Protein AF-A0A3D3X025-F1 (afdb_monomer_lite)

pLDDT: mean 76.81, std 10.0, range [42.47, 88.62]

Radius of gyration: 14.39 Å; chains: 1; bounding box: 43×16×34 Å

Sequence (84 aa):
MVNLIGKVIEELRSSIELFEAFRHEEGLMQLSSVVLEIDHYLKQSDDDLLLKLVPIDRASLGKRLKAVKGELVSVIENFSSTAP

Secondary structure (DSSP, 8-state):
-HHHHHHHHHHHHHHHHHHHTT-HHHHHHHHHHHHHHHHHHHHHTTT-SHHHHS---HHHHHHHHHHHHHHHHHHHHHHHHS--

Foldseek 3Di:
DCVLVVVLVVLLVVLVVCVVVVVPVVSLVSLVVSLVSLVVCLVCVVVDPVNVVDPDPPVVVNVVSVVVSVVSVVVSVVSVVPDD

Structure (mmCIF, N/CA/C/O backbone):
data_AF-A0A3D3X025-F1
#
_entry.id   AF-A0A3D3X025-F1
#
loop_
_atom_site.group_PDB
_atom_site.id
_atom_site.type_symbol
_atom_site.label_atom_id
_atom_site.label_alt_id
_atom_site.label_comp_id
_atom_site.label_asym_id
_atom_site.label_entity_id
_atom_site.label_seq_id
_atom_site.pdbx_PDB_ins_code
_atom_site.Cartn_x
_atom_site.Cartn_y
_atom_site.Cartn_z
_atom_site.occupancy
_atom_site.B_iso_or_equiv
_atom_site.auth_seq_id
_atom_site.auth_comp_id
_atom_site.auth_asym_id
_atom_site.auth_atom_id
_atom_site.pdbx_PDB_model_num
ATOM 1 N N . MET A 1 1 ? -15.703 -1.399 -0.432 1.00 42.47 1 MET A N 1
ATOM 2 C CA . MET A 1 1 ? -14.683 -2.114 0.366 1.00 42.47 1 MET A CA 1
ATOM 3 C C . MET A 1 1 ? -14.090 -3.338 -0.311 1.00 42.47 1 MET A C 1
ATOM 5 O O . MET A 1 1 ? -12.879 -3.358 -0.474 1.00 42.47 1 MET A O 1
ATOM 9 N N . VAL A 1 2 ? -14.903 -4.288 -0.800 1.00 45.25 2 VAL A N 1
ATOM 10 C CA . VAL A 1 2 ? -14.432 -5.353 -1.722 1.00 45.25 2 VAL A CA 1
ATOM 11 C C . VAL A 1 2 ? -13.679 -4.751 -2.922 1.00 45.25 2 VAL A C 1
ATOM 13 O O . VAL A 1 2 ? -12.685 -5.298 -3.380 1.00 45.25 2 VAL A O 1
ATOM 16 N N . ASN A 1 3 ? -14.081 -3.545 -3.332 1.00 57.34 3 ASN A N 1
ATOM 17 C CA . ASN A 1 3 ? -13.450 -2.796 -4.412 1.00 57.34 3 ASN A CA 1
ATOM 18 C C . ASN A 1 3 ? -12.039 -2.252 -4.109 1.00 57.34 3 ASN A C 1
ATOM 20 O O . ASN A 1 3 ? -11.270 -2.100 -5.042 1.00 57.34 3 ASN A O 1
ATOM 24 N N . LEU A 1 4 ? -11.679 -1.948 -2.851 1.00 62.28 4 LEU A N 1
ATOM 25 C CA . LEU A 1 4 ? -10.368 -1.345 -2.545 1.00 62.28 4 LEU A CA 1
ATOM 26 C C . LEU A 1 4 ? -9.282 -2.416 -2.422 1.00 62.28 4 LEU A C 1
ATOM 28 O O . LEU A 1 4 ? -8.218 -2.280 -3.001 1.00 62.28 4 LEU A O 1
ATOM 32 N N . ILE A 1 5 ? -9.579 -3.518 -1.728 1.00 67.38 5 ILE A N 1
ATOM 33 C CA . ILE A 1 5 ? -8.665 -4.666 -1.667 1.00 67.38 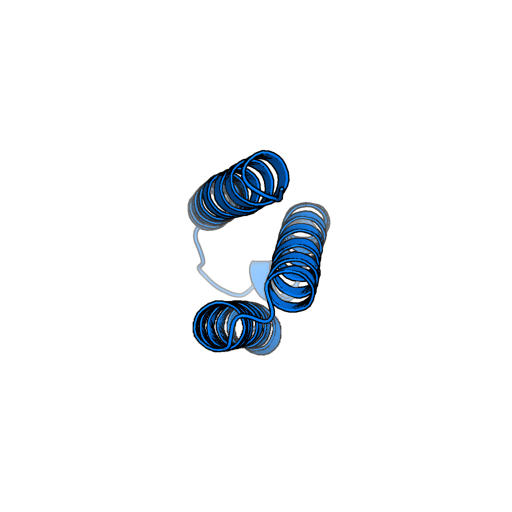5 ILE A CA 1
ATOM 34 C C . ILE A 1 5 ? -8.507 -5.276 -3.064 1.00 67.38 5 ILE A C 1
ATOM 36 O O . ILE A 1 5 ? -7.389 -5.569 -3.469 1.00 67.38 5 ILE A O 1
ATOM 40 N N . GLY A 1 6 ? -9.604 -5.406 -3.822 1.00 71.00 6 GLY A N 1
ATOM 41 C CA . GLY A 1 6 ? -9.546 -5.854 -5.214 1.00 71.00 6 GLY A CA 1
ATOM 42 C C . GLY A 1 6 ? -8.700 -4.931 -6.094 1.00 71.00 6 GLY A C 1
ATOM 43 O O . GLY A 1 6 ? -7.862 -5.414 -6.845 1.00 71.00 6 GLY A O 1
ATOM 44 N N . LYS A 1 7 ? -8.854 -3.610 -5.947 1.00 75.06 7 LYS A N 1
ATOM 45 C CA . LYS A 1 7 ? -8.042 -2.621 -6.664 1.00 75.06 7 LYS A CA 1
ATOM 46 C C . LYS A 1 7 ? -6.559 -2.710 -6.294 1.00 75.06 7 LYS A C 1
ATOM 48 O O . LYS A 1 7 ? -5.731 -2.801 -7.189 1.00 75.06 7 LYS A O 1
ATOM 53 N N . VAL A 1 8 ? -6.234 -2.755 -5.002 1.00 75.25 8 VAL A N 1
ATOM 54 C CA . VAL A 1 8 ? -4.852 -2.876 -4.511 1.00 75.25 8 VAL A CA 1
ATOM 55 C C . VAL A 1 8 ? -4.187 -4.152 -5.031 1.00 75.25 8 VAL A C 1
ATOM 57 O O . VAL A 1 8 ? -3.032 -4.108 -5.441 1.00 75.25 8 VAL A O 1
ATOM 60 N N . ILE A 1 9 ? -4.909 -5.279 -5.056 1.00 77.56 9 ILE A N 1
ATOM 61 C CA . ILE A 1 9 ? -4.399 -6.544 -5.609 1.00 77.56 9 ILE A CA 1
ATOM 62 C C . ILE A 1 9 ? -4.107 -6.412 -7.109 1.00 77.56 9 ILE A C 1
ATOM 64 O O . ILE A 1 9 ? -3.058 -6.873 -7.556 1.00 77.56 9 ILE A O 1
ATOM 68 N N . GLU A 1 10 ? -4.980 -5.759 -7.878 1.00 79.12 10 GLU A N 1
ATOM 69 C CA . GLU A 1 10 ? -4.747 -5.585 -9.317 1.00 79.12 10 GLU A CA 1
ATOM 70 C C . GLU A 1 10 ? -3.655 -4.572 -9.646 1.00 79.12 10 GLU A C 1
ATOM 72 O O . GLU A 1 10 ? -2.906 -4.783 -10.598 1.00 79.12 10 GLU A O 1
ATOM 77 N N . GLU A 1 11 ? -3.490 -3.520 -8.848 1.00 76.62 11 GLU A N 1
ATOM 78 C CA . GLU A 1 11 ? -2.356 -2.603 -8.991 1.00 76.62 11 GLU A CA 1
ATOM 79 C C . GLU A 1 11 ? -1.027 -3.297 -8.659 1.00 76.62 11 GLU A C 1
ATOM 81 O O . GLU A 1 11 ? -0.038 -3.107 -9.366 1.00 76.62 11 GLU A O 1
ATOM 86 N N . LEU A 1 12 ? -1.014 -4.175 -7.650 1.00 77.38 12 LEU A N 1
ATOM 87 C CA . LEU A 1 12 ? 0.126 -5.041 -7.341 1.00 77.38 12 LEU A CA 1
ATOM 88 C C . LEU A 1 12 ? 0.462 -5.985 -8.501 1.00 77.38 12 LEU A C 1
ATOM 90 O O . LEU A 1 12 ? 1.625 -6.081 -8.891 1.00 77.38 12 LEU A O 1
ATOM 94 N N . ARG A 1 13 ? -0.543 -6.658 -9.077 1.00 80.19 13 ARG A N 1
ATOM 95 C CA . ARG A 1 13 ? -0.342 -7.563 -10.217 1.00 80.19 13 ARG A CA 1
ATOM 96 C C . ARG A 1 13 ? 0.192 -6.815 -11.436 1.00 80.19 13 ARG A C 1
ATOM 98 O O . ARG A 1 13 ? 1.187 -7.234 -12.019 1.00 80.19 13 ARG A O 1
ATOM 105 N N . SER A 1 14 ? -0.425 -5.683 -11.772 1.00 75.56 14 SER A N 1
ATOM 106 C CA . SER A 1 14 ? 0.008 -4.824 -12.878 1.00 75.56 14 SER A CA 1
ATOM 107 C C . SER A 1 14 ? 1.443 -4.337 -12.689 1.00 75.56 14 SER A C 1
ATOM 109 O O . SER A 1 14 ? 2.193 -4.265 -13.658 1.00 75.56 14 SER A O 1
ATOM 111 N N . SER A 1 15 ? 1.846 -4.020 -11.459 1.00 67.50 15 SER A N 1
ATOM 112 C CA . SER A 1 15 ? 3.208 -3.569 -11.184 1.00 67.50 15 SER A CA 1
ATOM 113 C C . SER A 1 15 ? 4.238 -4.673 -11.450 1.00 67.50 15 SER A C 1
ATOM 115 O O . SER A 1 15 ? 5.257 -4.412 -12.087 1.00 67.50 15 SER A O 1
ATOM 117 N N . ILE A 1 16 ? 3.946 -5.920 -11.056 1.00 75.06 16 ILE A N 1
ATOM 118 C CA . ILE A 1 16 ? 4.797 -7.085 -11.360 1.00 75.06 16 ILE A CA 1
ATOM 119 C C . ILE A 1 16 ? 4.945 -7.261 -12.878 1.00 75.06 16 ILE A C 1
ATOM 121 O O . ILE A 1 16 ? 6.065 -7.391 -13.368 1.00 75.06 16 ILE A O 1
ATOM 125 N N . GLU A 1 17 ? 3.840 -7.181 -13.626 1.00 76.69 17 GLU A N 1
ATOM 126 C CA . GLU A 1 17 ? 3.848 -7.271 -15.094 1.00 76.69 17 GLU A CA 1
ATOM 127 C C . GLU A 1 17 ? 4.706 -6.154 -15.737 1.00 76.69 17 GLU A C 1
ATOM 129 O O . GLU A 1 17 ? 5.429 -6.393 -16.706 1.00 76.69 17 GLU A O 1
ATOM 134 N N . LEU A 1 18 ? 4.689 -4.933 -15.186 1.00 73.69 18 LEU A N 1
ATOM 135 C CA . LEU A 1 18 ? 5.534 -3.827 -15.660 1.00 73.69 18 LEU A CA 1
ATOM 136 C C . LEU A 1 18 ? 7.023 -4.056 -15.374 1.00 73.69 18 LEU A C 1
ATOM 138 O O . LEU A 1 18 ? 7.858 -3.738 -16.226 1.00 73.69 18 LEU A O 1
ATOM 142 N N . PHE A 1 19 ? 7.365 -4.622 -14.214 1.00 69.38 19 PHE A N 1
ATOM 143 C CA . PHE A 1 19 ? 8.745 -4.988 -13.893 1.00 69.38 19 PHE A CA 1
ATOM 144 C C . PHE A 1 19 ? 9.270 -6.095 -14.817 1.00 69.38 19 PHE A C 1
ATOM 146 O O . PHE A 1 19 ? 10.387 -5.979 -15.321 1.00 69.38 19 PHE A O 1
ATOM 153 N N . GLU A 1 20 ? 8.457 -7.111 -15.122 1.00 73.56 20 GLU A N 1
ATOM 154 C CA . GLU A 1 20 ? 8.802 -8.154 -16.103 1.00 73.56 20 GLU A CA 1
ATOM 155 C C . GLU A 1 20 ? 9.001 -7.586 -17.520 1.00 73.56 20 GLU A C 1
ATOM 157 O O . GLU A 1 20 ? 9.834 -8.078 -18.282 1.00 73.56 20 GLU A O 1
ATOM 162 N N . ALA A 1 21 ? 8.292 -6.506 -17.862 1.00 75.31 21 ALA A N 1
ATOM 163 C CA . ALA A 1 21 ? 8.419 -5.801 -19.136 1.00 75.31 21 ALA A CA 1
ATOM 164 C C . ALA A 1 21 ? 9.571 -4.770 -19.185 1.00 75.31 21 ALA A C 1
ATOM 166 O O . ALA A 1 21 ? 9.625 -3.970 -20.121 1.00 75.31 21 ALA A O 1
ATOM 167 N N . PHE A 1 22 ? 10.480 -4.753 -18.201 1.00 71.69 22 PHE A N 1
ATOM 168 C CA . PHE A 1 22 ? 11.565 -3.766 -18.046 1.00 71.69 22 PHE A CA 1
ATOM 169 C C . PHE A 1 22 ? 11.097 -2.303 -17.875 1.00 71.69 22 PHE A C 1
ATOM 171 O O . PHE A 1 22 ? 11.905 -1.375 -17.974 1.00 71.69 22 PHE A O 1
ATOM 178 N N . ARG A 1 23 ? 9.814 -2.065 -17.564 1.00 72.38 23 ARG A N 1
ATOM 179 C CA . ARG A 1 23 ? 9.222 -0.730 -17.331 1.00 72.38 23 ARG A CA 1
ATOM 180 C C . ARG A 1 23 ? 9.315 -0.343 -15.854 1.00 72.38 23 ARG A C 1
ATOM 182 O O . ARG A 1 23 ? 8.312 -0.087 -15.189 1.00 72.38 23 ARG A O 1
ATOM 189 N N . HIS A 1 24 ? 10.544 -0.311 -15.345 1.00 74.56 24 HIS A N 1
ATOM 190 C CA . HIS A 1 24 ? 10.843 -0.155 -13.919 1.00 74.56 24 HIS A CA 1
ATOM 191 C C . HIS A 1 24 ? 10.259 1.125 -13.296 1.00 74.56 24 HIS A C 1
ATOM 193 O O . HIS A 1 24 ? 9.683 1.059 -12.214 1.00 74.56 24 HIS A O 1
ATOM 199 N N . GLU A 1 25 ? 10.347 2.276 -13.972 1.00 77.75 25 GLU A N 1
ATOM 200 C CA . GLU A 1 25 ? 9.799 3.543 -13.453 1.00 77.75 25 GLU A CA 1
ATOM 201 C C . GLU A 1 25 ? 8.275 3.495 -13.281 1.00 77.75 25 GLU A C 1
ATOM 203 O O . GLU A 1 25 ? 7.731 3.979 -12.289 1.00 77.75 25 GLU A O 1
ATOM 208 N N . GLU A 1 26 ? 7.569 2.866 -14.218 1.00 78.75 26 GLU A N 1
ATOM 209 C CA . GLU A 1 26 ? 6.113 2.750 -14.164 1.00 78.75 26 GLU A CA 1
ATOM 210 C C . GLU A 1 26 ? 5.658 1.743 -13.106 1.00 78.75 26 GLU A C 1
ATOM 212 O O . GLU A 1 26 ? 4.699 2.007 -12.376 1.00 78.75 26 GLU A O 1
ATOM 217 N N . GLY A 1 27 ? 6.397 0.638 -12.963 1.00 78.00 27 GLY A N 1
ATOM 218 C CA . GLY A 1 27 ? 6.224 -0.310 -11.864 1.00 78.00 27 GLY A CA 1
ATOM 219 C C . GLY A 1 27 ? 6.383 0.367 -10.499 1.00 78.00 27 GLY A C 1
ATOM 220 O O . GLY A 1 27 ? 5.530 0.191 -9.625 1.00 78.00 27 GLY A O 1
ATOM 221 N N . LEU A 1 28 ? 7.413 1.208 -10.335 1.00 83.38 28 LEU A N 1
ATOM 222 C CA . LEU A 1 28 ? 7.662 1.979 -9.111 1.00 83.38 28 LEU A CA 1
ATOM 223 C C . LEU A 1 28 ? 6.567 3.014 -8.823 1.00 83.38 28 LEU A C 1
ATOM 225 O O . LEU A 1 28 ? 6.149 3.156 -7.669 1.00 83.38 28 LEU A O 1
ATOM 229 N N . MET A 1 29 ? 6.070 3.713 -9.849 1.00 84.25 29 MET A N 1
ATOM 230 C CA . MET A 1 29 ? 4.951 4.649 -9.695 1.00 84.25 29 MET A CA 1
ATOM 231 C C . MET A 1 29 ? 3.683 3.936 -9.213 1.00 84.25 29 MET A C 1
ATOM 233 O O . MET A 1 29 ? 3.012 4.431 -8.306 1.00 84.25 29 MET A O 1
ATOM 237 N N . GLN A 1 30 ? 3.378 2.753 -9.758 1.00 82.06 30 GLN A N 1
ATOM 238 C CA . GLN A 1 30 ? 2.241 1.953 -9.297 1.00 82.06 30 GLN A CA 1
ATOM 239 C C . GLN A 1 30 ? 2.415 1.462 -7.856 1.00 82.06 30 GLN A C 1
ATOM 241 O O . GLN A 1 30 ? 1.495 1.628 -7.057 1.00 82.06 30 GLN A O 1
ATOM 246 N N . LEU A 1 31 ? 3.587 0.936 -7.479 1.00 82.62 31 LEU A N 1
ATOM 247 C CA . LEU A 1 31 ? 3.828 0.527 -6.086 1.00 82.62 31 LEU A CA 1
ATOM 248 C C . LEU A 1 31 ? 3.675 1.700 -5.115 1.00 82.62 31 LEU A C 1
ATOM 250 O O . LEU A 1 31 ? 3.084 1.552 -4.045 1.00 82.62 31 LEU A O 1
ATOM 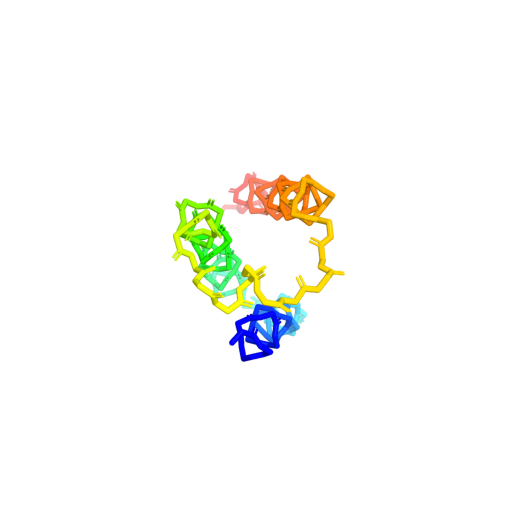254 N N . SER A 1 32 ? 4.159 2.879 -5.505 1.00 86.38 32 SER A N 1
ATOM 255 C CA . SER A 1 32 ? 4.017 4.099 -4.707 1.00 86.38 32 SER A CA 1
ATOM 256 C C . SER A 1 32 ? 2.547 4.493 -4.525 1.00 86.38 32 SER A C 1
ATOM 258 O O . SER A 1 32 ? 2.146 4.868 -3.423 1.00 86.38 32 SER A O 1
ATOM 260 N N . SER A 1 33 ? 1.724 4.350 -5.571 1.00 88.56 33 SER A N 1
ATOM 261 C CA . SER A 1 33 ? 0.271 4.560 -5.490 1.00 88.56 33 SER A CA 1
ATOM 262 C C . SER A 1 33 ? -0.380 3.603 -4.488 1.00 88.56 33 SER A C 1
ATOM 264 O O . SER A 1 33 ? -1.095 4.046 -3.588 1.00 88.56 33 SER A O 1
ATOM 266 N N . VAL A 1 34 ? -0.054 2.309 -4.559 1.00 86.38 34 VAL A N 1
ATOM 267 C CA . VAL A 1 34 ? -0.582 1.290 -3.637 1.00 86.38 34 VAL A CA 1
ATOM 268 C C . VAL A 1 34 ? -0.224 1.603 -2.181 1.00 86.38 34 VAL A C 1
ATOM 270 O O . VAL A 1 34 ? -1.071 1.503 -1.291 1.00 86.38 34 VAL A O 1
ATOM 273 N N . VAL A 1 35 ? 1.016 2.026 -1.918 1.00 87.56 35 VAL A N 1
ATOM 274 C CA . VAL A 1 35 ? 1.459 2.430 -0.573 1.00 87.56 35 VAL A CA 1
ATOM 275 C C . VAL A 1 35 ? 0.617 3.595 -0.039 1.00 87.56 35 VAL A C 1
ATOM 277 O O . VAL A 1 35 ? 0.178 3.554 1.116 1.00 87.56 35 VAL A O 1
ATOM 280 N N . LEU A 1 36 ? 0.340 4.603 -0.872 1.00 88.00 36 LEU A N 1
ATOM 281 C CA . LEU A 1 36 ? -0.493 5.749 -0.498 1.00 88.00 36 LEU A CA 1
ATOM 282 C C . LEU A 1 36 ? -1.947 5.346 -0.217 1.00 88.00 36 LEU A C 1
ATOM 284 O O . LEU A 1 36 ? -2.540 5.847 0.742 1.00 88.00 36 LEU A O 1
ATOM 288 N N . GLU A 1 37 ? -2.516 4.428 -1.000 1.00 86.62 37 GLU A N 1
ATOM 289 C CA . GLU A 1 37 ? -3.872 3.92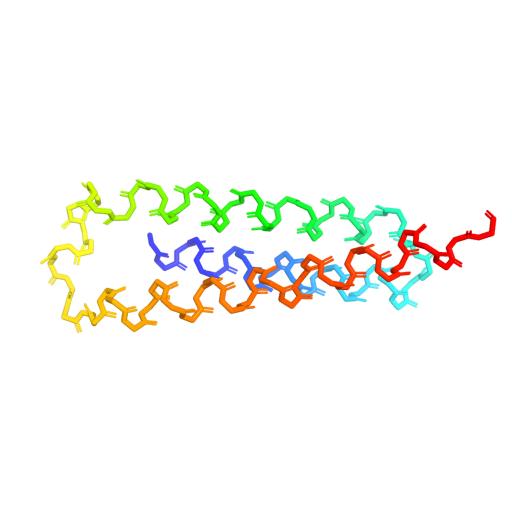0 -0.767 1.00 86.62 37 GLU A CA 1
ATOM 290 C C . GLU A 1 37 ? -3.979 3.129 0.539 1.00 86.62 37 GLU A C 1
ATOM 292 O O . GLU A 1 37 ? -4.939 3.313 1.294 1.00 86.62 37 GLU A O 1
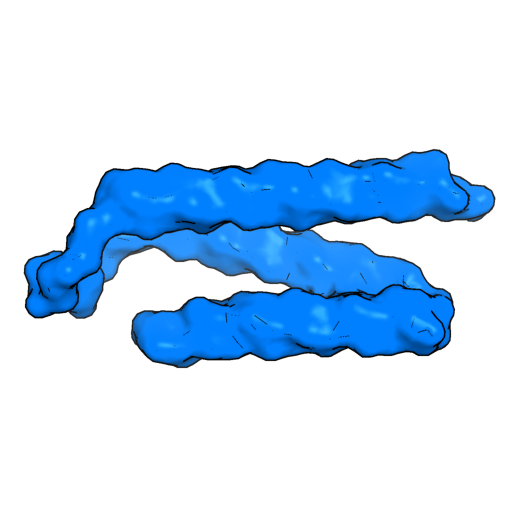ATOM 297 N N . ILE A 1 38 ? -2.975 2.306 0.859 1.00 85.56 38 ILE A N 1
ATOM 298 C CA . ILE A 1 38 ? -2.913 1.589 2.138 1.00 85.56 38 ILE A CA 1
ATOM 299 C C . ILE A 1 38 ? -2.840 2.582 3.305 1.00 85.56 38 ILE A C 1
ATOM 301 O O . ILE A 1 38 ? -3.555 2.416 4.297 1.00 85.56 38 ILE A O 1
ATOM 305 N N . ASP A 1 39 ? -2.021 3.632 3.203 1.00 85.94 39 ASP A N 1
ATOM 306 C CA . ASP A 1 39 ? -1.926 4.656 4.248 1.00 85.94 39 ASP A CA 1
ATOM 307 C C . ASP A 1 39 ? -3.225 5.452 4.410 1.00 85.94 39 ASP A C 1
ATOM 309 O O . ASP A 1 39 ? -3.639 5.742 5.536 1.00 85.94 39 ASP A O 1
ATOM 313 N N . HIS A 1 40 ? -3.898 5.778 3.307 1.00 86.31 40 HIS A N 1
ATOM 314 C CA . HIS A 1 40 ? -5.205 6.427 3.337 1.00 86.31 40 HIS A CA 1
ATOM 315 C C . HIS A 1 40 ? -6.246 5.543 4.032 1.00 86.31 40 HIS A C 1
ATOM 317 O O . HIS A 1 40 ? -6.950 5.996 4.936 1.00 86.31 40 HIS A O 1
ATOM 323 N N . TYR A 1 41 ? -6.295 4.264 3.662 1.00 83.31 41 TYR A N 1
ATOM 324 C CA . TYR A 1 41 ? -7.205 3.297 4.256 1.00 83.31 41 TYR A CA 1
ATOM 325 C C . TYR A 1 41 ? -6.955 3.117 5.752 1.00 83.31 41 TYR A C 1
ATOM 327 O O . TYR A 1 41 ? -7.895 3.165 6.540 1.00 83.31 41 TYR A O 1
ATOM 335 N N . LEU A 1 42 ? -5.697 2.965 6.176 1.00 83.75 42 LEU A N 1
ATOM 336 C CA . LEU A 1 42 ? -5.357 2.825 7.593 1.00 83.75 42 LEU A CA 1
ATOM 337 C C . LEU A 1 42 ? -5.807 4.040 8.415 1.00 83.75 42 LEU A C 1
ATOM 339 O O . LEU A 1 42 ? -6.288 3.853 9.530 1.00 83.75 42 LEU A O 1
ATOM 343 N N . LYS A 1 43 ? -5.707 5.259 7.865 1.00 84.81 43 LYS A N 1
ATOM 344 C CA . LYS A 1 43 ? -6.163 6.492 8.530 1.00 84.81 43 LYS A CA 1
ATOM 345 C C . LYS A 1 43 ? -7.685 6.600 8.631 1.00 84.81 43 LYS A C 1
ATOM 347 O O . LYS A 1 43 ? -8.171 7.142 9.614 1.00 84.81 43 LYS A O 1
ATOM 352 N 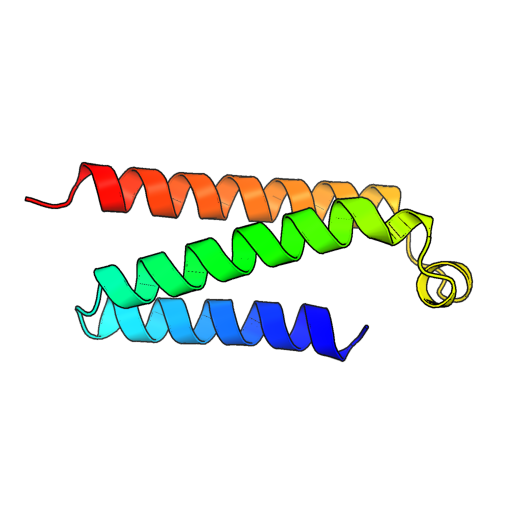N . GLN A 1 44 ? -8.423 6.114 7.633 1.00 81.25 44 GLN A N 1
ATOM 353 C CA . GLN A 1 44 ? -9.886 6.248 7.573 1.00 81.25 44 GLN A CA 1
ATOM 354 C C . GLN A 1 44 ? -10.654 5.020 8.077 1.00 81.25 44 GLN A C 1
ATOM 356 O O . GLN A 1 44 ? -11.862 5.088 8.293 1.00 81.25 44 GLN A O 1
ATOM 361 N N . SER A 1 45 ? -9.979 3.887 8.278 1.00 72.38 45 SER A N 1
ATOM 362 C CA . SER A 1 45 ? -10.629 2.615 8.622 1.00 72.38 45 SER A CA 1
ATOM 363 C C . SER A 1 45 ? -11.403 2.633 9.951 1.00 72.38 45 SER A C 1
ATOM 365 O O . SER A 1 45 ? -12.374 1.886 10.110 1.00 72.38 45 SER A O 1
ATOM 367 N N . ASP A 1 46 ? -11.040 3.508 10.891 1.00 69.19 46 ASP A N 1
ATOM 368 C CA . ASP A 1 46 ? -11.770 3.682 12.155 1.00 69.19 46 ASP A CA 1
ATOM 369 C C . ASP A 1 46 ? -13.122 4.396 11.968 1.00 69.19 46 ASP A C 1
ATOM 371 O O . ASP A 1 46 ? -14.098 4.101 12.676 1.00 69.19 46 ASP A O 1
ATOM 375 N N . ASP A 1 47 ? -13.224 5.235 10.939 1.00 72.94 47 ASP A N 1
ATOM 376 C CA . ASP A 1 47 ? -14.432 5.985 10.594 1.00 72.94 47 ASP A CA 1
ATOM 377 C C . ASP A 1 47 ? -15.344 5.240 9.612 1.00 72.94 47 ASP A C 1
ATOM 379 O O . ASP A 1 47 ? -16.529 5.563 9.507 1.00 72.94 47 ASP A O 1
ATOM 383 N N . ASP A 1 48 ? -14.850 4.188 8.951 1.00 73.00 48 ASP A N 1
ATOM 384 C CA . ASP A 1 48 ? -15.650 3.418 8.003 1.00 73.00 48 ASP A CA 1
ATOM 385 C C . ASP A 1 48 ? -16.748 2.602 8.719 1.00 73.00 48 ASP A C 1
ATOM 387 O O . ASP A 1 48 ? -16.503 1.599 9.408 1.00 73.00 48 ASP A O 1
ATOM 391 N N . LEU A 1 49 ? -17.991 3.064 8.549 1.00 68.50 49 LEU A N 1
ATOM 392 C CA . LEU A 1 49 ? -19.208 2.451 9.080 1.00 68.50 49 LEU A CA 1
ATOM 393 C C . LEU A 1 49 ? -19.435 1.039 8.525 1.00 68.50 49 LEU A C 1
ATOM 395 O O . LEU A 1 49 ? -19.960 0.192 9.242 1.00 68.50 49 LEU A O 1
ATOM 399 N N . LEU A 1 50 ? -19.006 0.743 7.296 1.00 69.50 50 LEU A N 1
ATOM 400 C CA . LEU A 1 50 ? -19.149 -0.592 6.715 1.00 69.50 50 LEU A CA 1
ATOM 401 C C . LEU A 1 50 ? -18.214 -1.585 7.402 1.00 69.50 50 LEU A C 1
ATOM 403 O O . LEU A 1 50 ? -18.645 -2.691 7.716 1.00 69.50 50 LEU A O 1
ATOM 407 N N . LEU A 1 51 ? -16.989 -1.188 7.767 1.00 66.25 51 LEU A N 1
ATOM 408 C CA . LEU A 1 51 ? -16.132 -2.040 8.608 1.00 66.25 51 LEU A CA 1
ATOM 409 C C . LEU A 1 51 ? -16.721 -2.279 9.993 1.00 66.25 51 LEU A C 1
ATOM 411 O O . LEU A 1 51 ? -16.243 -3.159 10.703 1.00 66.25 51 LEU A O 1
ATOM 415 N N . LYS A 1 52 ? -17.640 -1.431 10.483 1.00 68.50 52 LYS A N 1
ATOM 416 C CA . LYS A 1 52 ? -18.246 -1.613 11.822 1.00 68.50 52 LYS A CA 1
ATOM 417 C C . LYS A 1 52 ? -19.293 -2.722 11.783 1.00 68.50 52 LYS A C 1
ATOM 419 O O . LYS A 1 52 ? -19.597 -3.302 12.816 1.00 68.50 52 LYS A O 1
ATOM 424 N N . LEU A 1 53 ? -19.809 -3.016 10.592 1.00 71.50 53 LEU A N 1
ATOM 425 C CA . LEU A 1 53 ? -20.867 -3.989 10.352 1.00 71.50 53 LEU A CA 1
ATOM 426 C C . LEU A 1 53 ? -20.332 -5.375 9.971 1.00 71.50 53 LEU A C 1
ATOM 428 O O . LEU A 1 53 ? -21.060 -6.357 10.092 1.00 71.50 53 LEU A O 1
ATOM 432 N N . VAL A 1 54 ? -19.079 -5.475 9.517 1.00 72.12 54 VAL A N 1
ATOM 433 C CA . VAL A 1 54 ? -18.461 -6.757 9.154 1.00 72.12 54 VAL A CA 1
ATOM 434 C C . VAL A 1 54 ? -17.660 -7.298 10.346 1.00 72.12 54 VAL A C 1
ATOM 436 O O . VAL A 1 54 ? -16.879 -6.545 10.930 1.00 72.12 54 VAL A O 1
ATOM 439 N N . PRO A 1 55 ? -17.788 -8.593 10.703 1.00 67.94 55 PRO A N 1
ATOM 440 C CA . PRO A 1 55 ? -17.028 -9.210 11.788 1.00 67.94 55 PRO A CA 1
ATOM 441 C C . PRO A 1 55 ? -15.582 -9.479 11.342 1.00 67.94 55 PRO A C 1
ATOM 443 O O . PRO A 1 55 ? -15.157 -10.618 11.176 1.00 67.94 55 PRO A O 1
ATOM 446 N N . ILE A 1 56 ? -14.828 -8.411 11.093 1.00 74.12 56 ILE A N 1
ATOM 447 C CA . ILE A 1 56 ? -13.401 -8.453 10.778 1.00 74.12 56 ILE A CA 1
ATOM 448 C C . ILE A 1 56 ? -12.631 -7.972 12.003 1.00 74.12 56 ILE A C 1
ATOM 450 O O . ILE A 1 56 ? -12.910 -6.904 12.549 1.00 74.12 56 ILE A O 1
ATOM 454 N N . ASP A 1 57 ? -11.612 -8.733 12.402 1.00 81.25 57 ASP A N 1
ATOM 455 C CA . ASP A 1 57 ? -10.619 -8.268 13.368 1.00 81.25 57 ASP A CA 1
ATOM 456 C C . ASP A 1 57 ? -9.781 -7.144 12.738 1.00 81.25 57 ASP A C 1
ATOM 458 O O . ASP A 1 57 ? -8.808 -7.369 12.011 1.00 81.25 57 ASP A O 1
ATOM 462 N N . ARG A 1 58 ? -10.190 -5.906 13.021 1.00 76.56 58 ARG A N 1
ATOM 463 C CA . ARG A 1 58 ? -9.559 -4.678 12.526 1.00 76.56 58 ARG A CA 1
ATOM 464 C C . ARG A 1 58 ? -8.109 -4.541 12.964 1.00 76.56 58 ARG A C 1
ATOM 466 O O . ARG A 1 58 ? -7.292 -4.034 12.200 1.00 76.56 58 ARG A O 1
ATOM 473 N N . ALA A 1 59 ? -7.776 -5.002 14.169 1.00 81.19 59 ALA A N 1
ATOM 474 C CA . ALA A 1 59 ? -6.412 -4.930 14.673 1.00 81.19 59 ALA A CA 1
ATOM 475 C C . ALA A 1 59 ? -5.502 -5.871 13.874 1.00 81.19 59 ALA A C 1
ATOM 477 O O . ALA A 1 59 ? -4.397 -5.486 13.485 1.00 81.19 59 ALA A O 1
ATOM 478 N N . SER A 1 60 ? -5.982 -7.081 13.573 1.00 83.31 60 SER A N 1
ATOM 479 C CA . SER A 1 60 ? -5.283 -8.029 12.700 1.00 83.31 60 SER A CA 1
ATOM 480 C C . SER A 1 60 ? -5.172 -7.517 11.261 1.00 83.31 60 SER A C 1
ATOM 482 O O . SER A 1 60 ? -4.081 -7.545 10.688 1.00 83.31 60 SER A O 1
ATOM 484 N N . LEU A 1 61 ? -6.252 -6.967 10.692 1.00 82.38 61 LEU A N 1
ATOM 485 C CA . LEU A 1 61 ? -6.233 -6.379 9.348 1.00 82.38 61 LEU A CA 1
ATOM 486 C C . LEU A 1 61 ? -5.247 -5.205 9.258 1.00 82.38 61 LEU A C 1
ATOM 488 O O . LEU A 1 61 ? -4.414 -5.170 8.355 1.00 82.38 61 LEU A O 1
ATOM 492 N N . GLY A 1 62 ? -5.285 -4.282 10.220 1.00 84.50 62 GLY A N 1
ATOM 493 C CA . GLY A 1 62 ? -4.375 -3.141 10.276 1.00 84.50 62 GLY A CA 1
ATOM 494 C C . GLY A 1 62 ? -2.910 -3.561 10.411 1.00 84.50 62 GLY A C 1
ATOM 495 O O . GLY A 1 62 ? -2.045 -2.987 9.752 1.00 84.50 62 GLY A O 1
ATOM 496 N N . LYS A 1 63 ? -2.613 -4.597 11.209 1.00 86.81 63 LYS A N 1
ATOM 497 C CA . LYS A 1 63 ? -1.259 -5.171 11.307 1.00 86.81 63 LYS A CA 1
ATOM 498 C C . LYS A 1 63 ? -0.787 -5.761 9.978 1.00 86.81 63 LYS A C 1
ATOM 500 O O . LYS A 1 63 ? 0.332 -5.477 9.565 1.00 86.81 63 LYS A O 1
ATOM 505 N N . ARG A 1 64 ? -1.634 -6.541 9.298 1.00 85.81 64 ARG A N 1
ATOM 506 C CA . ARG A 1 64 ? -1.310 -7.146 7.994 1.00 85.81 64 ARG A CA 1
ATOM 507 C C . ARG A 1 64 ? -1.067 -6.086 6.923 1.00 85.81 64 ARG A C 1
ATOM 509 O O . ARG A 1 64 ? -0.068 -6.163 6.222 1.00 85.81 64 ARG A O 1
ATOM 516 N N . LEU A 1 65 ? -1.921 -5.066 6.846 1.00 84.75 65 LEU A N 1
ATOM 517 C CA . LEU A 1 65 ? -1.757 -3.962 5.895 1.00 84.75 65 LEU A CA 1
ATOM 518 C C . LEU A 1 65 ? -0.475 -3.162 6.147 1.00 84.75 65 LEU A C 1
ATOM 520 O O . LEU A 1 65 ? 0.223 -2.813 5.202 1.00 84.75 65 LEU A O 1
ATOM 524 N N . LYS A 1 66 ? -0.117 -2.921 7.415 1.00 88.62 66 LYS A N 1
ATOM 525 C CA . LYS A 1 66 ? 1.166 -2.294 7.765 1.00 88.62 66 LYS A CA 1
ATOM 526 C C . LYS A 1 66 ? 2.367 -3.150 7.355 1.00 88.62 66 LYS A C 1
ATOM 528 O O . LYS A 1 66 ? 3.352 -2.586 6.892 1.00 88.62 66 LYS A O 1
ATOM 533 N N . ALA A 1 67 ? 2.285 -4.473 7.513 1.00 88.00 67 ALA A N 1
ATOM 534 C CA . ALA A 1 67 ? 3.343 -5.389 7.086 1.00 88.00 67 ALA A CA 1
ATOM 535 C C . ALA A 1 67 ? 3.524 -5.366 5.560 1.00 88.00 67 ALA A C 1
ATOM 537 O O . ALA A 1 67 ? 4.626 -5.103 5.094 1.00 88.00 67 ALA A O 1
ATOM 538 N N . VAL A 1 68 ? 2.430 -5.510 4.801 1.00 84.81 68 VAL A N 1
ATOM 539 C CA . VAL A 1 68 ? 2.444 -5.414 3.329 1.00 84.81 68 VAL A CA 1
ATOM 540 C C . VAL A 1 68 ? 3.013 -4.070 2.875 1.00 84.81 68 VAL A C 1
ATOM 542 O O . VAL A 1 68 ? 3.870 -4.029 2.001 1.00 84.81 68 VAL A O 1
ATOM 545 N N . LYS A 1 69 ? 2.607 -2.961 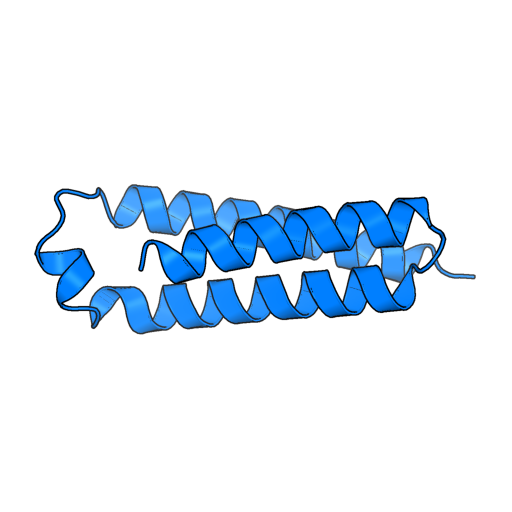3.507 1.00 87.56 69 LYS A N 1
ATOM 546 C CA . LYS A 1 69 ? 3.178 -1.641 3.214 1.00 87.56 69 LYS A CA 1
ATOM 547 C C . LYS A 1 69 ? 4.696 -1.616 3.409 1.00 87.56 69 LYS A C 1
ATOM 549 O O . LYS A 1 69 ? 5.399 -1.068 2.570 1.00 87.56 69 LYS A O 1
ATOM 554 N N . GLY A 1 70 ? 5.187 -2.178 4.513 1.00 86.94 70 GLY A N 1
ATOM 555 C CA . GLY A 1 70 ? 6.619 -2.245 4.802 1.00 86.94 70 GLY A CA 1
ATOM 556 C C . GLY A 1 70 ? 7.391 -3.006 3.725 1.00 86.94 70 GLY A C 1
ATOM 557 O O . GLY A 1 70 ? 8.404 -2.511 3.244 1.00 86.94 70 GLY A O 1
ATOM 558 N N . GLU A 1 71 ? 6.870 -4.154 3.292 1.00 85.69 71 GLU A N 1
ATOM 559 C CA . GLU A 1 71 ? 7.463 -4.935 2.201 1.00 85.69 71 GLU A CA 1
ATOM 560 C C . GLU A 1 71 ? 7.500 -4.142 0.888 1.00 85.69 71 GLU A C 1
ATOM 562 O O . GLU A 1 71 ? 8.540 -4.089 0.234 1.00 85.69 71 GLU A O 1
ATOM 567 N N . LEU A 1 72 ? 6.406 -3.458 0.530 1.00 83.50 72 LEU A N 1
ATOM 568 C CA . LEU A 1 72 ? 6.344 -2.645 -0.689 1.00 83.50 72 LEU A CA 1
ATOM 569 C C . LEU A 1 72 ? 7.317 -1.465 -0.658 1.00 83.50 72 LEU A C 1
ATOM 571 O O . LEU A 1 72 ? 7.978 -1.196 -1.659 1.00 83.50 72 LEU A O 1
ATOM 575 N N . VAL A 1 73 ? 7.441 -0.786 0.485 1.00 87.88 73 VAL A N 1
ATOM 576 C CA . VAL A 1 73 ? 8.418 0.296 0.665 1.00 87.88 73 VAL A CA 1
ATOM 577 C C . VAL A 1 73 ? 9.838 -0.232 0.480 1.00 87.88 73 VAL A C 1
ATOM 579 O O . VAL A 1 73 ? 10.593 0.354 -0.289 1.00 87.88 73 VAL A O 1
ATOM 582 N N . SER A 1 74 ? 10.186 -1.372 1.084 1.00 86.75 74 SER A N 1
ATOM 583 C CA . SER A 1 74 ? 11.508 -1.976 0.881 1.00 86.75 74 SER A CA 1
ATOM 584 C C . SER A 1 74 ? 11.770 -2.360 -0.577 1.00 86.75 74 SER A C 1
ATOM 586 O O . SER A 1 74 ? 12.887 -2.189 -1.056 1.00 86.75 74 SER A O 1
ATOM 588 N N . VAL A 1 75 ? 10.767 -2.850 -1.312 1.00 82.44 75 VAL A N 1
ATOM 589 C CA . VAL A 1 75 ? 10.910 -3.120 -2.753 1.00 82.44 75 VAL A CA 1
ATOM 590 C C . VAL A 1 75 ? 11.188 -1.823 -3.520 1.00 82.44 75 VAL A C 1
ATOM 592 O O . VAL A 1 75 ? 12.143 -1.778 -4.292 1.00 82.44 75 VAL A O 1
ATOM 595 N N . ILE A 1 76 ? 10.420 -0.758 -3.272 1.00 82.75 76 ILE A N 1
ATOM 596 C CA . ILE A 1 76 ? 10.626 0.555 -3.908 1.00 82.75 76 ILE A CA 1
ATOM 597 C C . ILE A 1 76 ? 12.037 1.088 -3.622 1.00 82.75 76 ILE A C 1
ATOM 599 O O . ILE A 1 76 ? 12.733 1.508 -4.547 1.00 82.75 76 ILE A O 1
ATOM 603 N N . GLU A 1 77 ? 12.474 1.055 -2.363 1.00 84.44 77 GLU A N 1
ATOM 604 C CA . GLU A 1 77 ? 13.789 1.546 -1.931 1.00 84.44 77 GLU A CA 1
ATOM 605 C C . GLU A 1 77 ? 14.937 0.759 -2.567 1.00 84.44 77 GLU A C 1
ATOM 607 O O . GLU A 1 77 ? 15.899 1.357 -3.056 1.00 84.44 77 GLU A O 1
ATOM 612 N N . ASN A 1 78 ? 14.819 -0.571 -2.613 1.00 82.00 78 ASN A N 1
ATOM 613 C CA . ASN A 1 78 ? 15.813 -1.440 -3.234 1.00 82.00 78 ASN A CA 1
ATOM 614 C C . ASN A 1 78 ? 15.953 -1.131 -4.727 1.00 82.00 78 ASN A C 1
ATOM 616 O O . ASN A 1 78 ? 17.063 -0.889 -5.188 1.00 82.00 78 ASN A O 1
ATOM 620 N N . PHE A 1 79 ? 14.839 -1.058 -5.461 1.00 75.31 79 PHE A N 1
ATOM 621 C CA . PHE A 1 79 ? 14.857 -0.769 -6.898 1.00 75.31 79 PHE A CA 1
ATOM 622 C C . PHE A 1 79 ? 15.331 0.653 -7.217 1.00 75.31 79 PHE A C 1
ATOM 624 O O . PHE A 1 79 ? 16.071 0.838 -8.182 1.00 75.31 79 PHE A O 1
ATOM 631 N N . SER A 1 80 ? 14.971 1.636 -6.387 1.00 73.94 80 SER A N 1
ATOM 632 C CA . SER A 1 80 ? 15.432 3.026 -6.533 1.00 73.94 80 SER A CA 1
ATOM 633 C C . SER A 1 80 ? 16.933 3.168 -6.264 1.00 73.94 80 SER A C 1
ATOM 635 O O . SER A 1 80 ? 17.578 4.043 -6.830 1.00 73.94 80 SER A O 1
ATOM 637 N N . SER A 1 81 ? 17.496 2.302 -5.415 1.00 70.12 81 SER A N 1
ATOM 638 C CA . SER A 1 81 ? 18.925 2.297 -5.068 1.00 70.12 81 SER A CA 1
ATOM 639 C C . SER A 1 81 ? 19.784 1.488 -6.048 1.00 70.12 81 SER A C 1
ATOM 641 O O . SER A 1 81 ? 20.998 1.665 -6.081 1.00 70.12 81 SER A O 1
ATOM 643 N N . THR A 1 82 ? 19.175 0.595 -6.836 1.00 59.53 82 THR A N 1
ATOM 644 C CA . THR A 1 82 ? 19.846 -0.199 -7.884 1.00 59.53 82 THR A CA 1
ATOM 645 C C . THR A 1 82 ? 19.699 0.370 -9.297 1.00 59.53 82 THR A C 1
ATOM 647 O O . THR A 1 82 ? 20.209 -0.235 -10.240 1.00 59.53 82 THR A O 1
ATOM 650 N N . ALA A 1 83 ? 19.010 1.501 -9.472 1.00 47.41 83 ALA A N 1
ATOM 651 C CA . ALA A 1 83 ? 18.954 2.191 -10.757 1.00 47.41 83 ALA A CA 1
ATOM 652 C C . ALA A 1 83 ? 20.338 2.807 -11.091 1.00 47.41 83 ALA A C 1
ATOM 654 O O . ALA A 1 83 ? 20.904 3.476 -10.223 1.00 47.41 83 ALA A O 1
ATOM 655 N N . PRO A 1 84 ? 20.913 2.548 -12.285 1.00 48.66 84 PRO A N 1
ATOM 656 C CA . PRO A 1 84 ? 22.183 3.135 -12.724 1.00 48.66 84 PRO A CA 1
ATOM 657 C C . PRO A 1 84 ? 22.098 4.641 -13.003 1.00 48.66 84 PRO A C 1
ATOM 659 O O . PRO A 1 84 ? 21.007 5.122 -13.384 1.00 48.66 84 PRO A O 1
#